Protein AF-A0A6V7VRY9-F1 (afdb_monomer)

InterPro domains:
  IPR035914 Spermadhesin, CUB domain superfamily [G3DSA:2.60.120.290] (30-86)
  IPR035914 Spermadhesin, CUB domain superfamily [SSF49854] (44-81)

pLDDT: mean 76.49, std 16.78, range [41.44, 95.94]

Foldseek 3Di:
DVVVVVVVVVVVVVPPDDPPPDDDDDDLQDADPAAEAAQVRPDDDDDARCPPHDHHPDDDHDYHYHHDPPDDDDDDDPDDDDDDDDD

Sequence (87 aa):
MLYYKLTFILLHLQLLSISAESSDSNNDCSCPKEQIFDSNVKEGVFKSPGFPLKYCGSLDCKWNILPAENTFIYAKLKSFEPRQKIY

Radius of gyration: 20.3 Å; Cα contacts (8 Å, |Δi|>4): 46; chains: 1; bounding box: 48×40×56 Å

Structure (mmCIF, N/CA/C/O backbone):
data_AF-A0A6V7VRY9-F1
#
_entry.id   AF-A0A6V7VRY9-F1
#
loop_
_atom_site.group_PDB
_atom_site.id
_atom_site.type_symbol
_atom_site.label_atom_id
_atom_site.label_alt_id
_atom_site.label_comp_id
_atom_site.label_asym_id
_atom_site.label_entity_id
_atom_site.label_seq_id
_atom_site.pdbx_PDB_ins_code
_atom_site.Cartn_x
_atom_site.Cartn_y
_atom_site.Cartn_z
_atom_site.occupancy
_atom_site.B_iso_or_equiv
_atom_site.auth_seq_id
_atom_site.auth_comp_id
_atom_site.auth_asym_id
_atom_site.auth_atom_id
_atom_site.pdbx_PDB_model_num
ATOM 1 N N . MET A 1 1 ? -19.653 28.156 -42.075 1.00 57.72 1 MET A N 1
ATOM 2 C CA . MET A 1 1 ? -18.253 28.084 -41.584 1.00 57.72 1 MET A CA 1
ATOM 3 C C . MET A 1 1 ? -18.117 27.943 -40.065 1.00 57.72 1 MET A C 1
ATOM 5 O O . MET A 1 1 ? -17.220 27.233 -39.636 1.00 57.72 1 MET A O 1
ATOM 9 N N . LEU A 1 2 ? -18.986 28.548 -39.243 1.00 50.88 2 LEU A N 1
ATOM 10 C CA . LEU A 1 2 ? -18.962 28.364 -37.778 1.00 50.88 2 LEU A CA 1
ATOM 11 C C . LEU A 1 2 ? -19.273 26.919 -37.339 1.00 50.88 2 LEU A C 1
ATOM 13 O O . LEU A 1 2 ? -18.643 26.419 -36.417 1.00 50.88 2 LEU A O 1
ATOM 17 N N . TYR A 1 3 ? -20.158 26.221 -38.060 1.00 56.34 3 TYR A N 1
ATOM 18 C CA . TYR A 1 3 ? -20.505 24.820 -37.783 1.00 56.34 3 TYR A CA 1
ATOM 19 C C . TYR A 1 3 ? -19.307 23.867 -37.924 1.00 56.34 3 TYR A C 1
ATOM 21 O O . TYR A 1 3 ? -19.088 23.052 -37.041 1.00 56.34 3 TYR A O 1
ATOM 29 N N . TYR A 1 4 ? -18.469 24.046 -38.957 1.00 56.50 4 TYR A N 1
ATOM 30 C CA . TYR A 1 4 ? -17.261 23.232 -39.161 1.00 56.50 4 TYR A CA 1
ATOM 31 C C . TYR A 1 4 ? -16.228 23.444 -38.042 1.00 56.50 4 TYR A C 1
ATOM 33 O O . TYR A 1 4 ? -15.572 22.501 -37.615 1.00 56.50 4 TYR A O 1
ATOM 41 N N . LYS A 1 5 ? -16.112 24.679 -37.524 1.00 61.03 5 LYS A N 1
ATOM 42 C CA . LYS A 1 5 ? -15.275 24.992 -36.353 1.00 61.03 5 LYS A CA 1
ATOM 43 C C . LYS A 1 5 ? -15.810 24.337 -35.077 1.00 61.03 5 LYS A C 1
ATOM 45 O O . LYS A 1 5 ? -15.017 23.769 -34.336 1.00 61.03 5 LYS A O 1
ATOM 50 N N . LEU A 1 6 ? -17.126 24.374 -34.834 1.00 55.66 6 LEU A N 1
ATOM 51 C CA . LEU A 1 6 ? -17.738 23.691 -33.686 1.00 55.66 6 LEU A CA 1
ATOM 52 C C . LEU A 1 6 ? -17.585 22.164 -33.770 1.00 55.66 6 LEU A C 1
ATOM 54 O O . LEU A 1 6 ? -17.222 21.546 -32.772 1.00 55.66 6 LEU A O 1
ATOM 58 N N . THR A 1 7 ? -17.788 21.557 -34.944 1.00 58.81 7 THR A N 1
ATOM 59 C CA . THR A 1 7 ? -17.562 20.114 -35.133 1.00 58.81 7 THR A CA 1
ATOM 60 C C . THR A 1 7 ? -16.090 19.732 -34.950 1.00 58.81 7 THR A C 1
ATOM 62 O O . THR A 1 7 ? -15.817 18.694 -34.361 1.00 58.81 7 THR A O 1
ATOM 65 N N . PHE A 1 8 ? -15.134 20.575 -35.366 1.00 59.97 8 PHE A N 1
ATOM 66 C CA . PHE A 1 8 ? -13.699 20.348 -35.123 1.00 59.97 8 PHE A CA 1
ATOM 67 C C . PHE A 1 8 ? -13.320 20.424 -33.635 1.00 59.97 8 PHE A C 1
ATOM 69 O O . PHE A 1 8 ? -12.518 19.622 -33.164 1.00 59.97 8 PHE A O 1
ATOM 76 N N . ILE A 1 9 ? -13.902 21.365 -32.884 1.00 62.38 9 ILE A N 1
ATOM 77 C CA . ILE A 1 9 ? -13.647 21.511 -31.441 1.00 62.38 9 ILE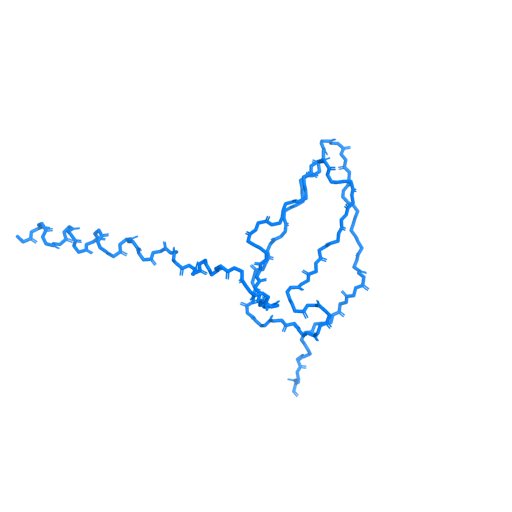 A CA 1
ATOM 78 C C . ILE A 1 9 ? -14.202 20.305 -30.668 1.00 62.38 9 ILE A C 1
ATOM 80 O O . ILE A 1 9 ? -13.527 19.786 -29.781 1.00 62.38 9 ILE A O 1
ATOM 84 N N . LEU A 1 10 ? -15.390 19.814 -31.037 1.00 58.03 10 LEU A N 1
ATOM 85 C CA . LEU A 1 10 ? -15.986 18.616 -30.433 1.00 58.03 10 LEU A CA 1
ATOM 86 C C . LEU A 1 10 ? -15.199 17.337 -30.770 1.00 58.03 10 LEU A C 1
ATOM 88 O O . LEU A 1 10 ? -15.034 16.487 -29.898 1.00 58.03 10 LEU A O 1
ATOM 92 N N . LEU A 1 11 ? -14.651 17.224 -31.988 1.00 55.53 11 LEU A N 1
ATOM 93 C CA . LEU A 1 11 ? -13.827 16.080 -32.404 1.00 55.53 11 LEU A CA 1
ATOM 94 C C . LEU A 1 11 ? -12.480 16.018 -31.656 1.00 55.53 11 LEU A C 1
ATOM 96 O O . LEU A 1 11 ? -11.971 14.933 -31.391 1.00 55.53 11 LEU A O 1
ATOM 100 N N . HIS A 1 12 ? -11.918 17.165 -31.264 1.00 57.38 12 HIS A N 1
ATOM 101 C CA . HIS A 1 12 ? -10.688 17.210 -30.466 1.00 57.38 12 HIS A CA 1
ATOM 102 C C . HIS A 1 12 ? -10.899 16.937 -28.968 1.00 57.38 12 HIS A C 1
ATOM 104 O O . HIS A 1 12 ? -9.939 16.570 -28.290 1.00 57.38 12 HIS A O 1
ATOM 110 N N . LEU A 1 13 ? -12.123 17.060 -28.440 1.00 51.69 13 LEU A N 1
ATOM 111 C CA . LEU A 1 13 ? -12.395 16.852 -27.011 1.00 51.69 13 LEU A CA 1
ATOM 112 C C . LEU A 1 13 ? -12.527 15.364 -26.618 1.00 51.69 13 LEU A C 1
ATOM 114 O O . LEU A 1 13 ? -12.461 15.042 -25.436 1.00 51.69 13 LEU A O 1
ATOM 118 N N . GLN A 1 14 ? -12.657 14.445 -27.583 1.00 53.06 14 GLN A N 1
ATOM 119 C CA . GLN A 1 14 ? -12.761 12.996 -27.329 1.00 53.06 14 GLN A CA 1
ATOM 120 C C . GLN A 1 14 ? -11.412 12.248 -27.272 1.00 53.06 14 GLN A C 1
ATOM 122 O O . GLN A 1 14 ? -11.395 11.022 -27.270 1.00 53.06 14 GLN A O 1
ATOM 127 N N . LEU A 1 15 ? -10.275 12.953 -27.209 1.00 56.06 15 LEU A N 1
ATOM 128 C CA . LEU A 1 15 ? -8.937 12.335 -27.132 1.00 56.06 15 LEU A CA 1
ATOM 129 C C . LEU A 1 15 ? -8.274 12.408 -25.747 1.00 56.06 15 LEU A C 1
ATOM 131 O O . LEU A 1 15 ? -7.125 11.998 -25.594 1.00 56.06 15 LEU A O 1
ATOM 135 N N . LEU A 1 16 ? -8.980 12.877 -24.715 1.00 51.84 16 LEU A N 1
ATOM 136 C CA . LEU A 1 16 ? -8.500 12.766 -23.338 1.00 51.84 16 LEU A CA 1
ATOM 137 C C . LEU A 1 16 ? -9.002 11.451 -22.726 1.00 51.84 16 LEU A C 1
ATOM 139 O O . LEU A 1 16 ? -10.190 11.283 -22.474 1.00 51.84 16 LEU A O 1
ATOM 143 N N . SER A 1 17 ? -8.046 10.554 -22.473 1.00 49.28 17 SER A N 1
ATOM 144 C CA . SER A 1 17 ? -8.145 9.210 -21.876 1.00 49.28 17 SER A CA 1
ATOM 145 C C . SER A 1 17 ? -8.591 8.066 -22.796 1.00 49.28 17 SER A C 1
ATOM 147 O O . SER A 1 17 ? -9.674 7.511 -22.683 1.00 49.28 17 SER A O 1
ATOM 149 N N . ILE A 1 18 ? -7.661 7.611 -23.641 1.00 52.34 18 ILE A N 1
ATOM 150 C CA . ILE A 1 18 ? -7.566 6.182 -23.960 1.00 52.34 18 ILE A CA 1
ATOM 151 C C . ILE A 1 18 ? -6.214 5.701 -23.425 1.00 52.34 18 ILE A C 1
ATOM 153 O O . ILE A 1 18 ? -5.215 5.703 -24.139 1.00 52.34 18 ILE A O 1
ATOM 157 N N . SER A 1 19 ? -6.153 5.303 -22.153 1.00 52.66 19 SER A N 1
ATOM 158 C CA . SER A 1 19 ? -5.214 4.244 -21.779 1.00 52.66 19 SER A CA 1
ATOM 159 C C . SER A 1 19 ? -5.921 2.948 -22.134 1.00 52.66 19 SER A C 1
ATOM 161 O O . SER A 1 19 ? -6.893 2.583 -21.476 1.00 52.66 19 SER A O 1
ATOM 163 N N . ALA A 1 20 ? -5.494 2.336 -23.239 1.00 53.00 20 ALA A N 1
ATOM 164 C CA . ALA A 1 2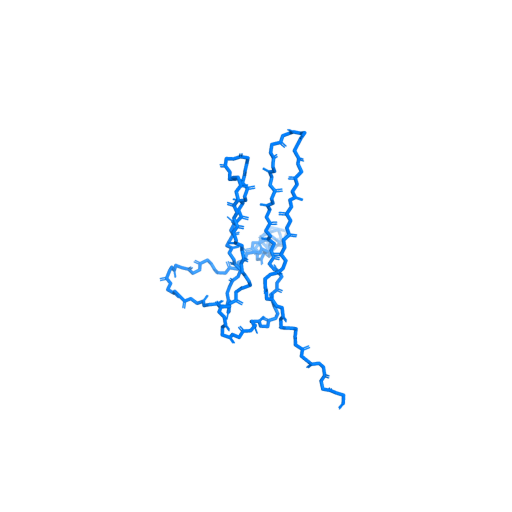0 ? -6.054 1.101 -23.758 1.00 53.00 20 ALA A CA 1
ATOM 165 C C . ALA A 1 20 ? -6.272 0.095 -22.621 1.00 53.00 20 ALA A C 1
ATOM 167 O O . ALA A 1 20 ? -5.337 -0.324 -21.938 1.00 53.00 20 ALA A O 1
ATOM 168 N N . GLU A 1 21 ? -7.530 -0.264 -22.410 1.00 60.50 21 GLU A N 1
ATOM 169 C CA . GLU A 1 21 ? -7.929 -1.273 -21.454 1.00 60.50 21 GLU A CA 1
ATOM 170 C C . GLU A 1 21 ? -7.775 -2.625 -22.151 1.00 60.50 21 GLU A C 1
ATOM 172 O O . GLU A 1 21 ? -8.713 -3.157 -22.737 1.00 60.50 21 GLU A O 1
ATOM 177 N N . SER A 1 22 ? -6.550 -3.155 -22.180 1.00 49.06 22 SER A N 1
ATOM 178 C CA . SER A 1 22 ? -6.330 -4.495 -22.713 1.00 49.06 22 SER A CA 1
ATOM 179 C C . SER A 1 22 ? -6.828 -5.546 -21.721 1.00 49.06 22 SER A C 1
ATOM 181 O O . SER A 1 22 ? -6.548 -5.508 -20.517 1.00 49.0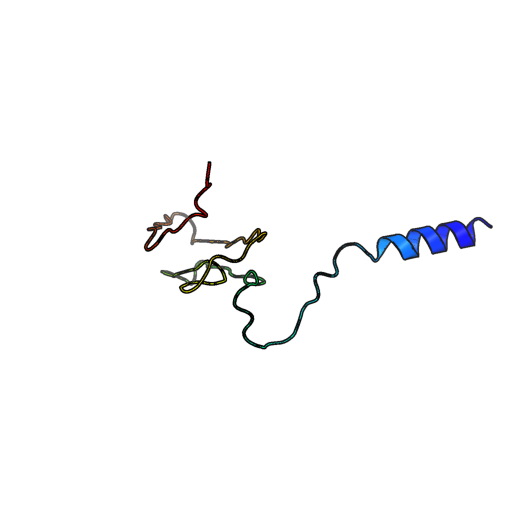6 22 SER A O 1
ATOM 183 N N . SER A 1 23 ? -7.631 -6.438 -22.289 1.00 43.97 23 SER A N 1
ATOM 184 C CA . SER A 1 23 ? -8.081 -7.733 -21.799 1.00 43.97 23 SER A CA 1
ATOM 185 C C . SER A 1 23 ? -6.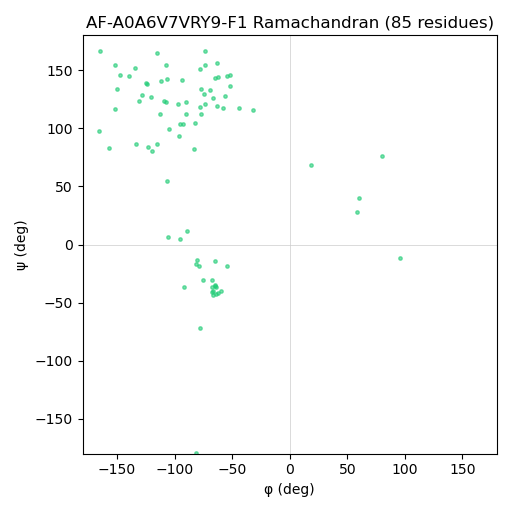918 -8.622 -21.356 1.00 43.97 23 SER A C 1
ATOM 187 O O . SER A 1 23 ? -5.847 -8.592 -21.960 1.00 43.97 23 SER A O 1
ATOM 189 N N . ASP A 1 24 ? -7.180 -9.424 -20.326 1.00 59.12 24 ASP A N 1
ATOM 190 C CA . ASP A 1 24 ? -6.300 -10.399 -19.679 1.00 59.12 24 ASP A CA 1
ATOM 191 C C . ASP A 1 24 ? -5.268 -11.099 -20.584 1.00 59.12 24 ASP A C 1
ATOM 193 O O . ASP A 1 24 ? -5.610 -11.920 -21.433 1.00 59.12 24 ASP A O 1
ATOM 197 N N . SER A 1 25 ? -3.988 -10.845 -20.294 1.00 41.44 25 SER A N 1
ATOM 198 C CA . SER A 1 25 ? -2.902 -11.832 -20.354 1.00 41.44 25 SER A CA 1
ATOM 199 C C . SER A 1 25 ? -1.670 -11.270 -19.627 1.00 41.44 25 SER A C 1
ATOM 201 O O . SER A 1 25 ? -0.952 -10.456 -20.199 1.00 41.44 25 SER A O 1
ATOM 203 N N . ASN A 1 26 ? -1.460 -11.651 -18.361 1.00 58.22 26 ASN A N 1
ATOM 204 C CA . ASN A 1 26 ? -0.204 -11.567 -17.585 1.00 58.22 26 ASN A CA 1
ATOM 205 C C . ASN A 1 26 ? 0.891 -10.609 -18.109 1.00 58.22 26 ASN A C 1
ATOM 207 O O . ASN A 1 26 ? 1.967 -11.048 -18.511 1.00 58.22 26 ASN A O 1
ATOM 211 N N . ASN A 1 27 ? 0.650 -9.299 -18.052 1.00 57.62 27 ASN A N 1
ATOM 212 C CA . ASN A 1 27 ? 1.695 -8.302 -18.262 1.00 57.62 27 ASN A CA 1
ATOM 213 C C . ASN A 1 27 ? 2.066 -7.714 -16.902 1.00 57.62 27 ASN A C 1
ATOM 215 O O . ASN A 1 27 ? 1.383 -6.839 -16.378 1.00 57.62 27 ASN A O 1
ATOM 219 N N . ASP A 1 28 ? 3.168 -8.218 -16.349 1.00 71.50 28 ASP A N 1
ATOM 220 C CA . ASP A 1 28 ? 3.722 -7.890 -15.027 1.00 71.50 28 ASP A CA 1
ATOM 221 C C . ASP A 1 28 ? 3.962 -6.373 -14.823 1.00 71.50 28 ASP A C 1
ATOM 223 O O . ASP A 1 28 ? 4.028 -5.884 -13.703 1.00 71.50 28 ASP A O 1
ATOM 227 N N . CYS A 1 29 ? 4.015 -5.587 -15.906 1.00 82.38 29 CYS A N 1
ATOM 228 C CA . CYS A 1 29 ? 4.291 -4.150 -15.897 1.00 82.38 29 CYS A CA 1
ATOM 229 C C . CYS A 1 29 ? 3.078 -3.255 -16.164 1.00 82.38 29 CYS A C 1
ATOM 231 O O . CYS A 1 29 ? 3.102 -2.400 -17.048 1.00 82.38 29 CYS A O 1
ATOM 233 N N . SER A 1 30 ? 2.013 -3.412 -15.387 1.00 87.31 30 SER A N 1
ATOM 234 C CA . SER A 1 30 ? 0.875 -2.485 -15.390 1.00 87.31 30 SER A CA 1
ATOM 235 C C . SER A 1 30 ? 0.376 -2.239 -13.973 1.00 87.31 30 SER A C 1
ATOM 237 O O . SER A 1 30 ? 0.418 -3.136 -13.133 1.00 87.31 30 SER A O 1
ATOM 239 N N . CYS A 1 31 ? -0.080 -1.015 -13.687 1.00 87.25 31 CYS A N 1
ATOM 240 C CA . CYS A 1 31 ? -0.707 -0.738 -12.399 1.00 87.25 31 CYS A CA 1
ATOM 241 C C . CYS A 1 31 ? -2.011 -1.542 -12.275 1.00 87.25 31 CYS A C 1
ATOM 243 O O . CYS A 1 31 ? -2.741 -1.670 -13.264 1.00 87.25 31 CYS A O 1
ATOM 245 N N . PRO A 1 32 ? -2.340 -2.053 -11.078 1.00 84.31 32 PRO A N 1
ATOM 246 C CA . PRO A 1 32 ? -3.669 -2.58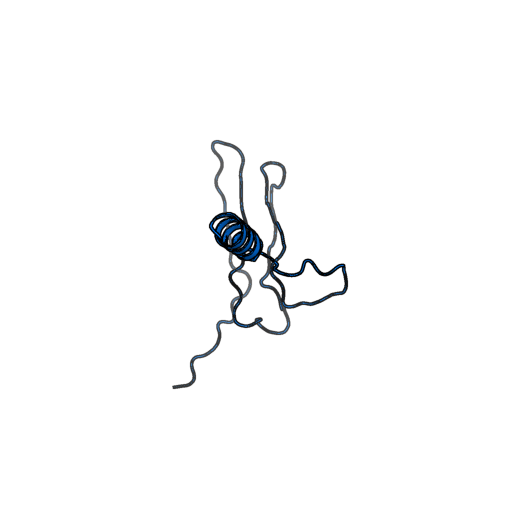5 -10.812 1.00 84.31 32 PRO A CA 1
ATOM 247 C C . PRO A 1 32 ? -4.699 -1.497 -11.119 1.00 84.31 32 PRO A C 1
ATOM 249 O O . PRO A 1 32 ? -4.549 -0.376 -10.633 1.00 84.31 32 PRO A O 1
ATOM 252 N N . LYS A 1 33 ? -5.707 -1.810 -11.943 1.00 78.12 33 LYS A N 1
ATOM 253 C CA . LYS A 1 33 ? -6.654 -0.795 -12.423 1.00 78.12 33 LYS A CA 1
ATOM 254 C C . LYS A 1 33 ? -7.388 -0.122 -11.261 1.00 78.12 33 LYS A C 1
ATOM 256 O O . LYS A 1 33 ? -7.472 1.096 -11.264 1.00 78.12 33 LYS A O 1
ATOM 261 N N . GLU A 1 34 ? -7.789 -0.870 -10.227 1.00 69.88 34 GLU A N 1
ATOM 262 C CA . GLU A 1 34 ? -8.460 -0.325 -9.035 1.00 69.88 34 GLU A CA 1
ATOM 263 C C . GLU A 1 34 ? -8.285 -1.251 -7.817 1.00 69.88 34 GLU A C 1
ATOM 265 O O . GLU A 1 34 ? -9.143 -2.076 -7.512 1.00 69.88 34 GLU A O 1
ATOM 270 N N . GLN A 1 35 ? -7.158 -1.163 -7.104 1.00 79.50 35 GLN A N 1
ATOM 271 C CA . GLN A 1 35 ? -6.962 -1.972 -5.895 1.00 79.50 35 GLN A CA 1
ATOM 272 C C . GLN A 1 35 ? -7.351 -1.168 -4.645 1.00 79.50 35 GLN A C 1
ATOM 274 O O . GLN A 1 35 ? -6.616 -0.277 -4.206 1.00 79.50 35 GLN A O 1
ATOM 279 N N . ILE A 1 36 ? -8.531 -1.484 -4.099 1.00 87.56 36 ILE A N 1
ATOM 280 C CA . ILE A 1 36 ? -9.110 -0.867 -2.900 1.00 87.56 36 ILE A CA 1
ATOM 281 C C . ILE A 1 36 ? -9.075 -1.880 -1.754 1.00 87.56 36 ILE A C 1
ATOM 283 O O . ILE A 1 36 ? -9.616 -2.978 -1.865 1.00 87.56 36 ILE A O 1
ATOM 287 N N . PHE A 1 37 ? -8.444 -1.499 -0.649 1.00 92.00 37 PHE A N 1
ATOM 288 C CA . PHE A 1 37 ? -8.518 -2.214 0.621 1.00 92.00 37 PHE A CA 1
ATOM 289 C C . PHE A 1 37 ? -9.593 -1.531 1.461 1.00 92.00 37 PHE A C 1
ATOM 291 O O . PHE A 1 37 ? -9.320 -0.505 2.083 1.00 92.00 37 PHE A O 1
ATOM 298 N N . ASP A 1 38 ? -10.824 -2.035 1.392 1.00 93.38 38 ASP A N 1
ATOM 299 C CA . ASP A 1 38 ? -11.961 -1.467 2.115 1.00 93.38 38 ASP A CA 1
ATOM 300 C C . ASP A 1 38 ? -12.017 -1.933 3.582 1.00 93.38 38 ASP A C 1
ATOM 302 O O . ASP A 1 38 ? -11.175 -2.701 4.056 1.00 93.38 38 ASP A O 1
ATOM 306 N N . SER A 1 39 ? -13.036 -1.479 4.311 1.00 94.00 39 SER A N 1
ATOM 307 C CA . SER A 1 39 ? -13.228 -1.794 5.729 1.00 94.00 39 SER A CA 1
ATOM 308 C C . SER A 1 39 ? -13.492 -3.277 6.012 1.00 94.00 39 SER A C 1
ATOM 310 O O . SER A 1 39 ? -13.375 -3.704 7.164 1.00 94.00 39 SER A O 1
ATOM 312 N N . ASN A 1 40 ? -13.810 -4.079 4.992 1.00 94.06 40 ASN A N 1
ATOM 313 C CA . ASN A 1 40 ? -13.970 -5.525 5.118 1.00 94.06 40 ASN A CA 1
ATOM 314 C C . ASN A 1 40 ? -12.614 -6.251 5.083 1.00 94.06 40 ASN A C 1
ATOM 316 O O . ASN A 1 40 ? -12.519 -7.405 5.514 1.00 94.06 40 ASN A O 1
ATOM 320 N N . VAL A 1 41 ? -11.551 -5.584 4.620 1.00 91.25 41 VAL A N 1
ATOM 321 C CA . VAL A 1 41 ? -10.195 -6.135 4.553 1.00 91.25 41 VAL A CA 1
ATOM 322 C C . VAL A 1 41 ? -9.409 -5.778 5.816 1.00 91.25 41 VAL A C 1
ATOM 324 O O . VAL A 1 41 ? -8.921 -4.665 5.986 1.00 91.25 41 VAL A O 1
ATOM 327 N N . LYS A 1 42 ? -9.245 -6.755 6.714 1.00 90.69 42 LYS A N 1
ATOM 328 C CA . LYS A 1 42 ? -8.505 -6.568 7.979 1.00 90.69 42 LYS A CA 1
ATOM 329 C C . LYS A 1 42 ? -6.987 -6.531 7.807 1.00 90.69 42 LYS A C 1
ATOM 331 O O . LYS A 1 42 ? -6.295 -5.889 8.590 1.00 90.69 42 LYS A O 1
ATOM 336 N N . GLU A 1 43 ? -6.474 -7.237 6.806 1.00 93.19 43 GLU A N 1
ATOM 337 C CA . GLU A 1 43 ? -5.058 -7.273 6.455 1.00 93.19 43 GLU A CA 1
ATOM 338 C C . GLU A 1 43 ? -4.890 -7.566 4.964 1.00 93.19 43 GLU A C 1
ATOM 340 O O . GLU A 1 43 ? -5.747 -8.182 4.332 1.00 93.19 43 GLU A O 1
ATOM 345 N N . GLY A 1 44 ? -3.772 -7.129 4.392 1.00 91.62 44 GLY A N 1
ATOM 346 C CA . GLY A 1 44 ? -3.496 -7.326 2.978 1.00 91.62 44 GLY A CA 1
ATOM 347 C C . GLY A 1 44 ? -2.036 -7.081 2.632 1.00 91.62 44 GLY A C 1
ATOM 348 O O . GLY A 1 44 ? -1.262 -6.527 3.415 1.00 91.62 44 GLY A O 1
ATOM 349 N N . VAL A 1 45 ? -1.652 -7.512 1.433 1.00 92.75 45 VAL A N 1
ATOM 350 C CA . VAL A 1 45 ? -0.330 -7.260 0.858 1.00 92.75 45 VAL A CA 1
ATOM 351 C C . VAL A 1 45 ? -0.524 -6.744 -0.559 1.00 92.75 45 VAL A C 1
ATOM 353 O O . VAL A 1 45 ? -1.112 -7.431 -1.389 1.00 92.75 45 VAL A O 1
ATOM 356 N N . PHE A 1 46 ? 0.016 -5.565 -0.847 1.00 91.25 46 PHE A N 1
ATOM 357 C CA 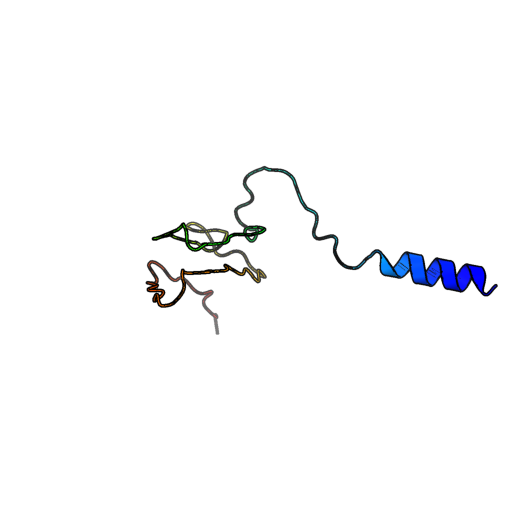. PHE A 1 46 ? 0.196 -5.078 -2.211 1.00 91.25 46 PHE A CA 1
ATOM 358 C C . PHE A 1 46 ? 1.678 -5.122 -2.583 1.00 91.25 46 PHE A C 1
ATOM 360 O O . PHE A 1 46 ? 2.563 -5.108 -1.723 1.00 91.25 46 PHE A O 1
ATOM 367 N N . LYS A 1 47 ? 1.944 -5.230 -3.881 1.00 90.12 47 LYS A N 1
ATOM 368 C CA . LYS A 1 47 ? 3.287 -5.332 -4.451 1.00 90.12 47 LYS A CA 1
ATOM 369 C C . LYS A 1 47 ? 3.380 -4.384 -5.636 1.00 90.12 47 LYS A C 1
ATOM 371 O O . LYS A 1 47 ? 2.376 -4.119 -6.293 1.00 90.12 47 LYS A O 1
ATOM 376 N N . SER A 1 48 ? 4.582 -3.897 -5.922 1.00 88.50 48 SER A N 1
ATOM 377 C CA . SER A 1 48 ? 4.828 -3.180 -7.170 1.00 88.50 48 SER A CA 1
ATOM 378 C C . SER A 1 48 ? 4.584 -4.106 -8.371 1.00 88.50 48 SER A C 1
ATOM 380 O O . SER A 1 48 ? 4.954 -5.282 -8.285 1.00 88.50 48 SER A O 1
ATOM 382 N N . PRO A 1 49 ? 4.055 -3.594 -9.496 1.00 89.19 49 PRO A N 1
ATOM 383 C CA . PRO A 1 49 ? 4.096 -4.316 -10.767 1.00 89.19 49 PRO A CA 1
ATOM 384 C C . PRO A 1 49 ? 5.535 -4.747 -11.068 1.00 89.19 49 PRO A C 1
ATOM 386 O O . PRO A 1 49 ? 6.468 -3.970 -10.821 1.00 89.19 49 PRO A O 1
ATOM 389 N N . GLY A 1 50 ? 5.739 -5.977 -11.527 1.00 85.38 50 GLY A N 1
ATOM 390 C CA . GLY A 1 50 ? 7.072 -6.506 -11.790 1.00 85.38 50 GLY A CA 1
ATOM 391 C C . GLY A 1 50 ? 7.664 -7.329 -10.649 1.00 85.38 50 GLY A C 1
ATOM 392 O O . GLY A 1 50 ? 8.722 -7.933 -10.818 1.00 85.38 50 GLY A O 1
ATOM 393 N N . PHE A 1 51 ? 7.063 -7.313 -9.452 1.00 87.81 51 PHE A N 1
ATOM 394 C CA . PHE A 1 51 ? 7.610 -8.021 -8.290 1.00 87.81 51 PHE A CA 1
ATOM 395 C C . PHE A 1 51 ? 7.338 -9.535 -8.377 1.00 87.81 51 PHE A C 1
ATOM 397 O O . PHE A 1 51 ? 6.181 -9.926 -8.538 1.00 87.81 51 PHE A O 1
ATOM 404 N N . PRO A 1 52 ? 8.330 -10.417 -8.126 1.00 87.69 52 PRO A N 1
ATOM 405 C CA . PRO A 1 52 ? 9.646 -10.144 -7.530 1.00 87.69 52 PRO A CA 1
ATOM 406 C C . PRO A 1 52 ? 10.778 -9.921 -8.542 1.00 87.69 52 PRO A C 1
ATOM 408 O O . PRO A 1 52 ? 11.931 -9.846 -8.138 1.00 87.69 52 PRO A O 1
ATOM 411 N N . LEU A 1 53 ? 10.484 -9.890 -9.840 1.00 79.38 53 LEU A N 1
ATOM 412 C CA . LEU A 1 53 ? 11.492 -9.928 -10.894 1.00 79.38 53 LEU A CA 1
ATOM 413 C C . LEU A 1 53 ? 12.184 -8.581 -11.107 1.00 79.38 53 LEU A C 1
ATOM 415 O O . LEU A 1 53 ? 13.372 -8.442 -10.824 1.00 79.38 53 LEU A O 1
ATOM 419 N N . LYS A 1 54 ? 11.486 -7.596 -11.678 1.00 74.06 54 LYS A N 1
ATOM 420 C CA . LYS A 1 54 ? 12.113 -6.325 -12.050 1.00 74.06 54 LYS A CA 1
ATOM 421 C C . LYS A 1 54 ? 11.129 -5.177 -11.968 1.00 74.06 54 LYS A C 1
ATOM 423 O O . LYS A 1 54 ? 10.031 -5.248 -12.501 1.00 74.06 54 LYS A O 1
ATOM 428 N N . TYR A 1 55 ? 11.569 -4.081 -11.356 1.00 70.62 55 TYR A N 1
ATOM 429 C CA . TYR A 1 55 ? 10.769 -2.868 -11.261 1.00 70.62 55 TYR A CA 1
ATOM 430 C C . TYR A 1 55 ? 10.489 -2.274 -12.648 1.00 70.62 55 TYR A C 1
ATOM 432 O O . TYR A 1 55 ? 11.405 -1.867 -13.377 1.00 70.62 55 TYR A O 1
ATOM 440 N N . CYS A 1 56 ? 9.210 -2.188 -12.991 1.00 79.00 56 CYS A N 1
ATOM 441 C CA . CYS A 1 56 ? 8.743 -1.598 -14.235 1.00 79.00 56 CYS A CA 1
ATOM 442 C C . CYS A 1 56 ? 8.970 -0.077 -14.226 1.00 79.00 56 CYS A C 1
ATOM 444 O O . CYS A 1 56 ? 8.715 0.611 -13.238 1.00 79.00 56 CYS A O 1
ATOM 446 N N . GLY A 1 57 ? 9.533 0.464 -15.309 1.00 78.56 57 GLY A N 1
ATOM 447 C CA . GLY A 1 57 ? 9.810 1.896 -15.415 1.00 78.56 57 GLY A CA 1
ATOM 448 C C . GLY A 1 57 ? 8.584 2.734 -15.742 1.00 78.56 57 GLY A C 1
ATOM 449 O O . GLY A 1 57 ? 7.682 2.264 -16.419 1.00 78.56 57 GLY A O 1
ATOM 450 N N . SER A 1 58 ? 8.604 3.990 -15.283 1.00 81.12 58 SER A N 1
ATOM 451 C CA . SER A 1 58 ? 7.626 5.018 -15.659 1.00 81.12 58 SER A CA 1
ATOM 452 C C . SER A 1 58 ? 6.171 4.685 -15.296 1.00 81.12 58 SER A C 1
ATOM 454 O O . SER A 1 58 ? 5.264 4.977 -16.069 1.00 81.12 58 SER A O 1
ATOM 456 N N . LEU A 1 59 ? 5.950 4.089 -14.119 1.00 85.69 59 LEU A N 1
ATOM 457 C CA . LEU A 1 59 ? 4.617 3.846 -13.559 1.00 85.69 59 LEU A CA 1
ATOM 458 C C . LEU A 1 59 ? 4.328 4.799 -12.391 1.00 85.69 59 LEU A C 1
ATOM 460 O O . LEU A 1 59 ? 5.207 5.051 -11.568 1.00 85.69 59 LEU A O 1
ATOM 464 N N . ASP A 1 60 ? 3.081 5.259 -12.298 1.00 87.50 60 ASP A N 1
ATOM 465 C CA . ASP A 1 60 ? 2.529 5.997 -11.155 1.00 87.50 60 ASP A CA 1
ATOM 466 C C . ASP A 1 60 ? 1.300 5.236 -10.632 1.00 87.50 60 ASP A C 1
ATOM 468 O O . ASP A 1 60 ? 0.170 5.463 -11.062 1.00 87.50 60 ASP A O 1
ATOM 472 N N . CYS A 1 61 ? 1.542 4.240 -9.776 1.00 88.50 61 CYS A N 1
ATOM 473 C CA . CYS A 1 61 ? 0.487 3.384 -9.236 1.00 88.50 61 CYS A CA 1
ATOM 474 C C . CYS A 1 61 ? -0.014 3.905 -7.888 1.00 88.50 61 CYS A C 1
ATOM 476 O O . CYS A 1 61 ? 0.774 4.326 -7.039 1.00 88.50 61 CYS A O 1
ATOM 478 N N . LYS A 1 62 ? -1.327 3.801 -7.664 1.00 90.06 62 LYS A N 1
ATOM 479 C CA . LYS A 1 62 ? -1.991 4.201 -6.419 1.00 90.06 62 LYS A CA 1
ATOM 480 C C . LYS A 1 62 ? -2.766 3.023 -5.843 1.00 90.06 62 LYS A C 1
ATOM 482 O O . LYS A 1 62 ? -3.442 2.306 -6.574 1.00 90.06 62 LYS A O 1
ATOM 487 N N . TRP A 1 63 ? -2.686 2.863 -4.528 1.00 91.38 63 TRP A N 1
ATOM 488 C CA . TRP A 1 63 ? -3.479 1.905 -3.761 1.00 91.38 63 TRP A CA 1
ATOM 489 C C . TRP A 1 63 ? -4.304 2.680 -2.741 1.00 91.38 63 TRP A C 1
ATOM 491 O O . TRP A 1 63 ? -3.745 3.469 -1.978 1.00 91.38 63 TRP A O 1
ATOM 501 N N . ASN A 1 64 ? -5.618 2.465 -2.728 1.00 92.12 64 ASN A N 1
ATOM 502 C CA . ASN A 1 64 ? -6.517 3.144 -1.797 1.00 92.12 64 ASN A CA 1
ATOM 503 C C . ASN A 1 64 ? -6.781 2.230 -0.600 1.00 92.12 64 ASN A C 1
ATOM 505 O O . ASN A 1 64 ? -7.274 1.116 -0.771 1.00 92.12 64 ASN A O 1
ATOM 509 N N . ILE A 1 65 ? -6.450 2.696 0.603 1.00 93.75 65 ILE A N 1
ATOM 510 C CA . ILE A 1 65 ? -6.693 1.969 1.852 1.00 93.75 65 ILE A CA 1
ATOM 511 C C . ILE A 1 65 ? -7.739 2.756 2.638 1.00 93.75 65 ILE A C 1
ATOM 513 O O . ILE A 1 65 ? -7.480 3.881 3.062 1.00 93.75 65 ILE A O 1
ATOM 517 N N . LEU A 1 66 ? -8.924 2.169 2.785 1.00 94.06 66 LEU A N 1
ATOM 518 C CA . LEU A 1 66 ? -10.123 2.778 3.354 1.00 94.06 66 LEU A CA 1
ATOM 519 C C . LEU A 1 66 ? -10.551 1.968 4.589 1.00 94.06 66 LEU A C 1
ATOM 521 O O . LEU A 1 66 ? -11.420 1.101 4.488 1.00 94.06 66 LEU A O 1
ATOM 525 N N . PRO A 1 67 ? -9.915 2.194 5.750 1.00 94.25 67 PRO A N 1
ATOM 526 C CA . PRO A 1 67 ? -10.215 1.443 6.958 1.00 94.25 67 PRO A CA 1
ATOM 527 C C . PRO A 1 67 ? -11.561 1.882 7.559 1.00 94.25 67 PRO A C 1
ATOM 529 O O . PRO A 1 67 ? -12.108 2.929 7.211 1.00 94.25 67 PRO A O 1
ATOM 532 N N . ALA A 1 68 ? -12.089 1.096 8.498 1.00 95.12 68 ALA A N 1
ATOM 533 C CA . ALA A 1 68 ? -13.262 1.498 9.271 1.00 95.12 68 ALA A CA 1
ATOM 534 C C . ALA A 1 68 ? -12.976 2.749 10.125 1.00 95.12 68 ALA A C 1
ATOM 536 O O . ALA A 1 68 ? -11.832 3.017 10.507 1.00 95.12 68 ALA A O 1
ATOM 537 N N . GLU A 1 69 ? -14.027 3.494 10.468 1.00 95.88 69 GLU A N 1
ATOM 538 C CA . GLU A 1 69 ? -13.917 4.658 11.350 1.00 95.88 69 GLU A CA 1
ATOM 539 C C . GLU A 1 69 ? -13.250 4.300 12.687 1.00 95.88 69 GLU A C 1
ATOM 541 O O . GLU A 1 69 ? -13.448 3.212 13.229 1.00 95.88 69 GLU A O 1
ATOM 546 N N . ASN A 1 70 ? -12.469 5.236 13.233 1.00 95.94 70 ASN A N 1
ATOM 547 C CA . ASN A 1 70 ? -11.760 5.091 14.512 1.00 95.94 70 ASN A CA 1
ATOM 548 C C . ASN A 1 70 ? -10.781 3.902 14.583 1.00 95.94 70 ASN A C 1
ATOM 550 O O . ASN A 1 70 ? -10.512 3.380 15.665 1.00 95.94 70 ASN A O 1
ATOM 554 N N . THR A 1 71 ? -10.220 3.481 13.447 1.00 95.38 71 THR A N 1
ATOM 555 C CA . THR A 1 71 ? -9.170 2.454 13.393 1.00 95.38 71 THR A CA 1
ATOM 556 C C . THR A 1 71 ? -7.848 3.013 12.865 1.00 95.38 71 THR A C 1
ATOM 558 O O . THR A 1 71 ? -7.792 4.107 12.304 1.00 95.38 71 THR A O 1
ATOM 561 N N . PHE A 1 72 ? -6.761 2.262 13.065 1.00 93.94 72 PHE A N 1
ATOM 562 C CA . PHE A 1 72 ? -5.422 2.625 12.604 1.00 93.94 72 PHE A CA 1
ATOM 563 C C . PHE A 1 72 ? -4.952 1.678 11.504 1.00 93.94 72 PHE A C 1
ATOM 565 O O . PHE A 1 72 ? -5.132 0.464 11.596 1.00 93.94 72 PHE A O 1
ATOM 572 N N . ILE A 1 73 ? -4.275 2.232 10.499 1.00 95.25 73 ILE A N 1
ATOM 573 C CA . ILE A 1 73 ? -3.576 1.448 9.481 1.00 95.25 73 ILE A CA 1
ATOM 574 C C . ILE A 1 73 ? -2.148 1.208 9.968 1.00 95.25 73 ILE A C 1
ATOM 576 O O . ILE A 1 73 ? -1.397 2.153 10.207 1.00 95.25 73 ILE A O 1
ATOM 580 N N . TYR A 1 74 ? -1.755 -0.059 10.066 1.00 95.44 74 TYR A N 1
ATOM 581 C CA . TYR A 1 74 ? -0.367 -0.456 10.279 1.00 95.44 74 TYR A CA 1
ATOM 582 C C . TYR A 1 74 ? 0.194 -1.061 8.991 1.00 95.44 74 TYR A C 1
ATOM 584 O O . TYR A 1 74 ? -0.341 -2.041 8.476 1.00 95.44 74 TYR A O 1
ATOM 592 N N . ALA A 1 75 ? 1.288 -0.496 8.478 1.00 94.69 75 ALA A N 1
ATOM 593 C CA . ALA A 1 75 ? 1.963 -0.990 7.284 1.00 94.69 75 ALA A CA 1
ATOM 594 C C . ALA A 1 75 ? 3.441 -1.265 7.572 1.00 94.69 75 ALA A C 1
ATOM 596 O O . ALA A 1 75 ? 4.124 -0.481 8.231 1.00 94.69 75 ALA A O 1
ATOM 597 N N . LYS A 1 76 ? 3.945 -2.379 7.036 1.00 95.94 76 LYS A N 1
ATOM 598 C CA . LYS A 1 76 ? 5.356 -2.758 7.114 1.00 95.94 76 LYS A CA 1
ATOM 599 C C . LYS A 1 76 ? 5.887 -3.079 5.725 1.00 95.94 76 LYS A C 1
ATOM 601 O O . LYS A 1 76 ? 5.335 -3.920 5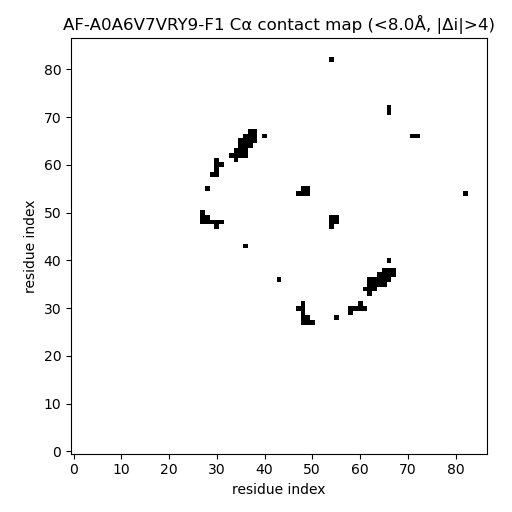.017 1.00 95.94 76 LYS A O 1
ATOM 606 N N . LEU A 1 77 ? 7.008 -2.458 5.377 1.00 94.88 77 LEU A N 1
ATOM 607 C CA . LEU A 1 77 ? 7.740 -2.761 4.156 1.00 94.88 77 LEU A CA 1
ATOM 608 C C . LEU A 1 77 ? 8.467 -4.102 4.314 1.00 94.88 77 LEU A C 1
ATOM 610 O O . LEU A 1 77 ? 9.267 -4.273 5.235 1.00 94.88 77 LEU A O 1
ATOM 614 N N . LYS A 1 78 ? 8.156 -5.067 3.441 1.00 94.56 78 LYS A N 1
ATOM 615 C CA . LYS A 1 78 ? 8.792 -6.398 3.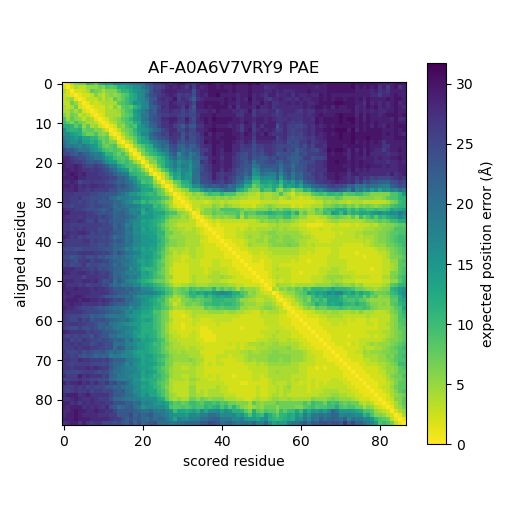454 1.00 94.56 78 LYS A CA 1
ATOM 616 C C . LYS A 1 78 ? 10.027 -6.480 2.557 1.00 94.56 78 LYS A C 1
ATOM 618 O O . LYS A 1 78 ? 10.969 -7.175 2.910 1.00 94.56 78 LYS A O 1
ATOM 623 N N . SER A 1 79 ? 10.015 -5.801 1.412 1.00 91.56 79 SER A N 1
ATOM 624 C CA . SER A 1 79 ? 11.132 -5.751 0.465 1.00 91.56 79 SER A CA 1
ATOM 625 C C . SER A 1 79 ? 11.161 -4.389 -0.226 1.00 91.56 79 SER A C 1
ATOM 627 O O . SER A 1 79 ? 10.102 -3.795 -0.447 1.00 91.56 79 SER A O 1
ATOM 629 N N . PHE A 1 80 ? 12.362 -3.891 -0.526 1.00 89.06 80 PHE A N 1
ATOM 630 C CA . PHE A 1 80 ? 12.573 -2.600 -1.171 1.00 89.06 80 PHE A CA 1
ATOM 631 C C . PHE A 1 80 ? 13.869 -2.580 -1.985 1.00 89.06 80 PHE A C 1
ATOM 633 O O . PHE A 1 80 ? 14.958 -2.676 -1.424 1.00 89.06 80 PHE A O 1
ATOM 640 N N . GLU A 1 81 ? 13.740 -2.410 -3.302 1.00 85.81 81 GLU A N 1
ATOM 641 C CA . GLU A 1 81 ? 14.858 -2.373 -4.252 1.00 85.81 81 GLU A CA 1
ATOM 642 C C . GLU A 1 81 ? 14.698 -1.178 -5.212 1.00 85.81 81 GLU A C 1
ATOM 644 O O . GLU A 1 81 ? 14.093 -1.300 -6.281 1.00 85.81 81 GLU A O 1
ATOM 649 N N . PRO A 1 82 ? 15.177 0.021 -4.837 1.00 77.75 82 PRO A N 1
ATOM 650 C CA . PRO A 1 82 ? 15.079 1.195 -5.694 1.00 77.75 82 PRO A CA 1
ATOM 651 C C . PRO A 1 82 ? 16.062 1.112 -6.869 1.00 77.75 82 PRO A C 1
ATOM 653 O O . PRO A 1 82 ? 17.130 0.505 -6.778 1.00 77.75 82 PRO A O 1
ATOM 656 N N . ARG A 1 83 ? 15.736 1.795 -7.974 1.00 73.56 83 ARG A N 1
ATOM 657 C CA . ARG A 1 83 ? 16.663 1.958 -9.104 1.00 73.56 83 ARG A CA 1
ATOM 658 C C . ARG A 1 83 ? 17.946 2.640 -8.600 1.00 73.56 83 ARG A C 1
ATOM 660 O O . ARG A 1 83 ? 17.889 3.781 -8.144 1.00 73.56 83 ARG A O 1
ATOM 667 N N . GLN A 1 84 ? 19.089 1.960 -8.683 1.00 67.56 84 GLN A N 1
ATOM 668 C CA . GLN A 1 84 ? 20.380 2.554 -8.332 1.00 67.56 84 GLN A CA 1
ATOM 669 C C . GLN A 1 84 ? 20.718 3.657 -9.342 1.00 67.56 84 GLN A C 1
ATOM 671 O O . GLN A 1 84 ? 20.704 3.422 -10.551 1.00 67.56 84 GLN A O 1
ATOM 676 N N . LYS A 1 85 ? 20.999 4.872 -8.859 1.00 61.75 85 LYS A N 1
ATOM 677 C CA . LYS A 1 85 ?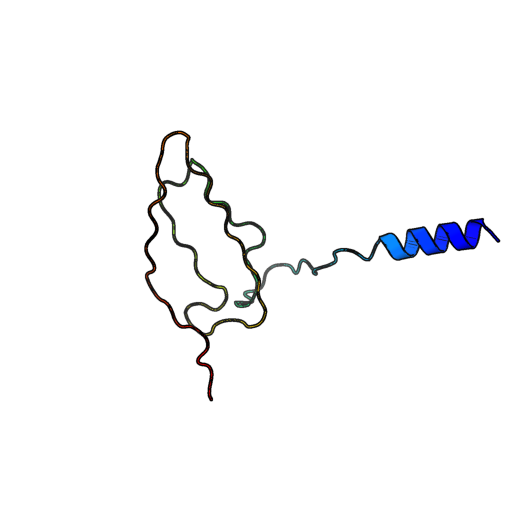 21.578 5.921 -9.703 1.00 61.75 85 LYS A CA 1
ATOM 678 C C . LYS A 1 85 ? 23.063 5.608 -9.863 1.00 61.75 85 LYS A C 1
ATOM 680 O O . LYS A 1 85 ? 23.798 5.654 -8.882 1.00 61.75 85 LYS A O 1
ATOM 685 N N . ILE A 1 86 ? 23.474 5.247 -11.075 1.00 65.88 86 ILE A N 1
ATOM 686 C CA . ILE A 1 86 ? 24.891 5.168 -11.435 1.00 65.88 86 ILE A CA 1
ATOM 687 C C . ILE A 1 86 ? 25.343 6.614 -11.665 1.00 65.88 86 ILE A C 1
ATOM 689 O O . ILE A 1 86 ? 24.744 7.307 -12.490 1.00 65.88 86 ILE A O 1
ATOM 693 N N . TYR A 1 87 ? 26.303 7.068 -10.860 1.00 53.84 87 TYR A N 1
ATOM 694 C CA . TYR A 1 87 ? 26.960 8.370 -10.989 1.00 53.84 87 TYR A CA 1
ATOM 695 C C . TYR A 1 87 ? 28.083 8.309 -12.021 1.00 53.84 87 TYR A C 1
ATOM 697 O O . TYR A 1 87 ? 28.733 7.241 -12.101 1.00 53.84 87 TYR A O 1
#

Organism: Meloidogyne enterolobii (NCBI:txid390850)

Secondary structure (DSSP, 8-state):
-HHHHHHHHHHHHTTS-------SS--SSS--S--EE-TT-SS-----TTTTT-PPSS-----EE-PPTT-----------PPP---

Mean predicted aligned error: 13.82 Å

Solvent-accessible surface area (backbone atoms only — not comparable to full-atom values): 6337 Å² total; per-residue (Å²): 115,69,64,61,52,53,53,50,55,58,63,63,64,74,70,76,82,78,77,80,84,77,74,93,69,96,64,54,71,50,65,68,92,78,51,69,42,41,60,88,54,90,74,88,86,87,75,64,44,23,70,91,79,50,81,52,79,96,73,90,72,73,74,50,76,44,71,50,86,98,65,82,88,86,86,79,89,87,79,88,84,77,87,80,82,86,129